Protein AF-A0A8T4NSP6-F1 (afdb_monomer_lite)

Foldseek 3Di:
DEQDQDDDDDDPDQPGEAEAEPCLLPDQKDWYDPVDPVDIDIDGSVVVVVVVVVVVHHYHYDHD

Secondary structure (DSSP, 8-state):
-----PPP--SSS----EEEEHHHHT-SEEEE-SSSTT--EEEEHHHHHHHHHHTT--EEEE--

Structure (mmCIF, N/CA/C/O backbone):
data_AF-A0A8T4NSP6-F1
#
_entry.id   AF-A0A8T4NSP6-F1
#
loop_
_atom_site.group_PDB
_atom_site.id
_atom_site.type_symbol
_atom_site.label_atom_id
_atom_site.label_alt_id
_atom_site.label_comp_id
_atom_site.label_asym_id
_atom_site.label_entity_id
_atom_site.label_seq_id
_atom_site.pdbx_PDB_ins_code
_atom_site.Cartn_x
_atom_site.Cartn_y
_atom_site.Cartn_z
_atom_site.occupancy
_atom_site.B_iso_or_equiv
_atom_site.auth_seq_id
_atom_site.auth_comp_id
_atom_site.auth_asym_id
_atom_site.auth_atom_id
_atom_site.pdbx_PDB_model_num
ATOM 1 N N . MET A 1 1 ? 0.229 3.832 -12.604 1.00 42.97 1 MET A N 1
ATOM 2 C CA . MET A 1 1 ? -0.928 4.259 -11.793 1.00 42.97 1 MET A CA 1
ATOM 3 C C . MET A 1 1 ? -0.360 4.865 -10.517 1.00 42.97 1 MET A C 1
ATOM 5 O O . MET A 1 1 ? 0.419 4.193 -9.860 1.00 42.97 1 MET A O 1
ATOM 9 N N . GLU A 1 2 ? -0.598 6.149 -10.241 1.00 35.84 2 GLU A N 1
ATOM 10 C CA . GLU A 1 2 ? -0.025 6.839 -9.071 1.00 35.84 2 GLU A CA 1
ATOM 11 C C . GLU A 1 2 ? -0.953 6.644 -7.866 1.00 35.84 2 GLU A C 1
ATOM 13 O O . GLU A 1 2 ? -2.068 7.166 -7.846 1.00 35.84 2 GLU A O 1
ATOM 18 N N . ILE A 1 3 ? -0.512 5.884 -6.864 1.00 46.19 3 ILE A N 1
ATOM 19 C CA . ILE A 1 3 ? -1.280 5.685 -5.631 1.00 46.19 3 ILE A CA 1
ATOM 20 C C . ILE A 1 3 ? -1.066 6.904 -4.732 1.00 46.19 3 ILE A C 1
ATOM 22 O O . ILE A 1 3 ? -0.057 7.019 -4.034 1.00 46.19 3 ILE A O 1
ATOM 26 N N . LYS A 1 4 ? -2.020 7.839 -4.743 1.00 40.16 4 LYS A N 1
ATOM 27 C CA . LYS A 1 4 ? -2.006 9.006 -3.850 1.00 40.16 4 LYS A CA 1
ATOM 28 C C . LYS A 1 4 ? -2.525 8.630 -2.465 1.00 40.16 4 LYS A C 1
ATOM 30 O O . LYS A 1 4 ? -3.723 8.698 -2.201 1.00 40.16 4 LYS A O 1
ATOM 35 N N . ILE A 1 5 ? -1.616 8.312 -1.549 1.00 48.75 5 ILE A N 1
ATOM 36 C CA . ILE A 1 5 ? -1.942 8.183 -0.123 1.00 48.75 5 ILE A CA 1
ATOM 37 C C . ILE A 1 5 ? -2.153 9.596 0.448 1.00 48.75 5 ILE A C 1
ATOM 39 O O . ILE A 1 5 ? -1.206 10.368 0.601 1.00 48.75 5 ILE A O 1
ATOM 43 N N . ARG A 1 6 ? -3.404 9.974 0.741 1.00 41.47 6 ARG A N 1
ATOM 44 C CA . ARG A 1 6 ? -3.724 11.283 1.338 1.00 41.47 6 ARG A CA 1
ATOM 45 C C . ARG A 1 6 ? -3.441 11.260 2.843 1.00 41.47 6 ARG A C 1
ATOM 47 O O . ARG A 1 6 ? -4.008 10.453 3.570 1.00 41.47 6 ARG A O 1
ATOM 54 N N . LYS A 1 7 ? -2.594 12.176 3.318 1.00 42.03 7 LYS A N 1
ATOM 55 C CA . LYS A 1 7 ? -2.284 12.386 4.740 1.00 42.03 7 LYS A CA 1
ATOM 56 C C . LYS A 1 7 ? -3.071 13.594 5.263 1.00 42.03 7 LYS A C 1
ATOM 58 O O . LYS A 1 7 ? -2.850 14.702 4.789 1.00 42.03 7 LYS A O 1
ATOM 63 N N . ALA A 1 8 ? -3.947 13.400 6.247 1.00 43.78 8 ALA A N 1
ATOM 64 C CA . ALA A 1 8 ? -4.460 14.488 7.084 1.00 43.78 8 ALA A CA 1
ATOM 65 C C . ALA A 1 8 ? -3.559 14.613 8.328 1.00 43.78 8 ALA A C 1
ATOM 67 O O . ALA A 1 8 ? -3.254 13.607 8.969 1.00 43.78 8 ALA A O 1
ATOM 68 N N . LEU A 1 9 ? -3.062 15.817 8.623 1.00 40.66 9 LEU A N 1
ATOM 69 C CA . LEU A 1 9 ? -2.072 16.088 9.673 1.00 40.66 9 LEU A CA 1
ATOM 70 C C . LEU A 1 9 ? -2.698 16.864 10.831 1.00 40.66 9 LEU A C 1
ATOM 72 O O . LEU A 1 9 ? -2.998 18.028 10.627 1.00 40.66 9 LEU A O 1
ATOM 76 N N . GLU A 1 10 ? -2.760 16.268 12.028 1.00 37.16 10 GLU A N 1
ATOM 77 C CA . GLU A 1 10 ? -2.672 16.965 13.326 1.00 37.16 10 GLU A CA 1
ATOM 78 C C . GLU A 1 10 ? -2.233 15.958 14.415 1.00 37.16 10 GLU A C 1
ATOM 80 O O . GLU A 1 10 ? -2.892 14.945 14.541 1.00 37.16 10 GLU A O 1
ATOM 85 N N . GLY A 1 11 ? -1.205 16.220 15.234 1.00 42.00 11 GLY A N 1
ATOM 86 C CA . GLY A 1 11 ? -0.963 15.596 16.565 1.00 42.00 11 GLY A CA 1
ATOM 87 C C . GLY A 1 11 ? -0.741 14.068 16.715 1.00 42.00 11 GLY A C 1
ATOM 88 O O . GLY A 1 11 ? -1.070 13.277 15.836 1.00 42.00 11 GLY A O 1
ATOM 89 N N . ASP A 1 12 ? -0.179 13.674 17.870 1.00 53.91 12 ASP A N 1
ATOM 90 C CA . ASP A 1 12 ? 0.127 12.295 18.308 1.00 53.91 12 ASP A CA 1
ATOM 91 C C . ASP A 1 12 ? -1.121 11.400 18.369 1.00 53.91 12 ASP A C 1
ATOM 93 O O . ASP A 1 12 ? -1.747 11.272 19.412 1.00 53.91 12 ASP A O 1
ATOM 97 N N . GLU A 1 13 ? -1.508 10.815 17.236 1.00 54.19 13 GLU A N 1
ATOM 98 C CA . GLU A 1 13 ? -2.232 9.545 17.098 1.00 54.19 13 GLU A CA 1
ATOM 99 C C . GLU A 1 13 ? -2.472 9.275 15.604 1.00 54.19 13 GLU A C 1
ATOM 101 O O . GLU A 1 13 ? -2.399 10.166 14.763 1.00 54.19 13 GLU A O 1
ATOM 106 N N . LYS A 1 14 ? -2.700 8.023 15.213 1.00 61.09 14 LYS A N 1
ATOM 107 C CA . LYS A 1 14 ? -2.809 7.614 13.803 1.00 61.09 14 LYS A CA 1
ATOM 108 C C . LYS A 1 14 ? -4.075 8.177 13.137 1.00 61.09 14 LYS A C 1
ATOM 110 O O . LYS A 1 14 ? -5.084 7.488 13.052 1.00 61.09 14 LYS A O 1
ATOM 115 N N . LYS A 1 15 ? -4.015 9.413 12.628 1.00 72.31 15 LYS A N 1
ATOM 116 C CA . LYS A 1 15 ? -5.166 10.158 12.067 1.00 72.31 15 LYS A CA 1
ATOM 117 C C . LYS A 1 15 ? -5.471 9.917 10.583 1.00 72.31 15 LYS A C 1
ATOM 119 O O . LYS A 1 15 ? -6.303 10.613 10.009 1.00 72.31 15 LYS A O 1
ATOM 124 N N . VAL A 1 16 ? -4.810 8.956 9.937 1.00 81.19 16 VAL A N 1
ATOM 125 C CA . VAL A 1 16 ? -4.988 8.696 8.498 1.00 81.19 16 VAL A CA 1
ATOM 126 C C . VAL A 1 16 ? -5.680 7.360 8.282 1.00 81.19 16 VAL A C 1
ATOM 128 O O . VAL A 1 16 ? -5.164 6.322 8.708 1.00 81.19 16 VAL A O 1
ATOM 131 N N . THR A 1 17 ? -6.820 7.411 7.589 1.00 88.12 17 THR A N 1
ATOM 132 C CA . THR A 1 17 ? -7.462 6.235 6.994 1.00 88.12 17 THR A CA 1
ATOM 133 C C . THR A 1 17 ? -6.903 6.045 5.593 1.00 88.12 17 THR A C 1
ATOM 135 O O . THR A 1 17 ? -6.916 6.969 4.781 1.00 88.12 17 THR A O 1
ATOM 138 N N . ILE A 1 18 ? -6.382 4.855 5.334 1.00 91.56 18 ILE A N 1
ATOM 139 C CA . ILE A 1 18 ? -5.895 4.441 4.027 1.00 91.56 18 ILE A CA 1
ATOM 140 C C . ILE A 1 18 ? -7.103 3.911 3.255 1.00 91.56 18 ILE A C 1
ATOM 142 O O . ILE A 1 18 ? -7.785 3.012 3.736 1.00 91.56 18 ILE A O 1
ATOM 146 N N . ILE A 1 19 ? -7.371 4.473 2.082 1.00 94.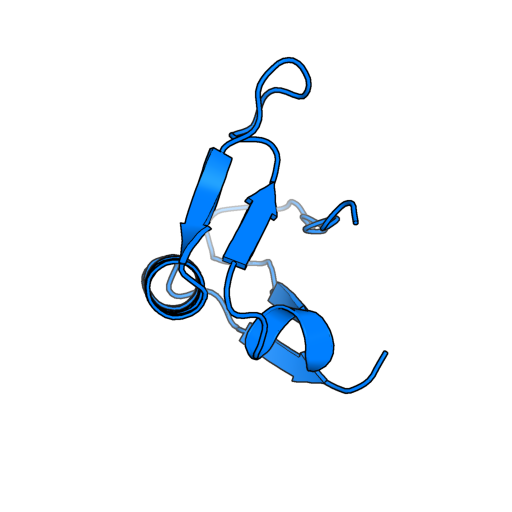44 19 ILE A N 1
ATOM 147 C CA . ILE A 1 19 ? -8.376 3.950 1.154 1.00 94.44 19 ILE A CA 1
ATOM 148 C C . ILE A 1 19 ? -7.620 3.422 -0.060 1.00 94.44 19 ILE A C 1
ATOM 150 O O . ILE A 1 19 ? -6.786 4.141 -0.616 1.00 94.44 19 ILE A O 1
ATOM 154 N N . ILE A 1 20 ? -7.870 2.169 -0.427 1.00 94.62 20 ILE A N 1
ATOM 155 C CA . ILE A 1 20 ? -7.218 1.493 -1.551 1.00 94.62 20 ILE A CA 1
ATOM 156 C C . ILE A 1 20 ? -8.302 0.990 -2.499 1.00 94.62 20 ILE A C 1
ATOM 158 O O . ILE A 1 20 ? -9.284 0.395 -2.062 1.00 94.62 20 ILE A O 1
ATOM 162 N N . ASP A 1 21 ? -8.103 1.233 -3.789 1.00 95.75 21 ASP A N 1
ATOM 163 C CA . ASP A 1 21 ? -8.936 0.669 -4.846 1.00 95.75 21 ASP A CA 1
ATOM 164 C C . ASP A 1 21 ? -8.853 -0.867 -4.836 1.00 95.75 21 ASP A C 1
ATOM 166 O O . ASP A 1 21 ? -7.767 -1.433 -4.661 1.00 95.75 21 ASP A O 1
ATOM 170 N N . ASN A 1 22 ? -9.975 -1.552 -5.034 1.00 95.06 22 ASN A N 1
ATOM 171 C CA . ASN A 1 22 ? -10.009 -3.007 -5.110 1.00 95.06 22 ASN A CA 1
ATOM 172 C C . ASN A 1 22 ? -9.123 -3.568 -6.241 1.00 95.06 22 ASN A C 1
ATOM 174 O O . ASN A 1 22 ? -8.491 -4.612 -6.051 1.00 95.06 22 ASN A O 1
ATOM 178 N N . GLU A 1 23 ? -8.993 -2.872 -7.374 1.00 96.50 23 GLU A N 1
ATOM 179 C CA . GLU A 1 23 ? -8.087 -3.284 -8.456 1.00 96.50 23 GLU A CA 1
ATOM 180 C C . GLU A 1 23 ? -6.621 -3.251 -8.004 1.00 96.50 23 GLU A C 1
ATOM 182 O O . GLU A 1 23 ? -5.853 -4.171 -8.288 1.00 96.50 23 GLU A O 1
ATOM 187 N N . ILE A 1 24 ? -6.235 -2.234 -7.227 1.00 96.00 24 ILE A N 1
ATOM 188 C CA . ILE A 1 24 ? -4.881 -2.104 -6.669 1.00 96.00 24 ILE A CA 1
ATOM 189 C C . ILE A 1 24 ? -4.644 -3.147 -5.576 1.00 96.00 24 ILE A C 1
ATOM 191 O O . ILE A 1 24 ? -3.571 -3.747 -5.511 1.00 96.00 24 ILE A O 1
ATOM 195 N N . TRP A 1 25 ? -5.627 -3.365 -4.699 1.00 96.62 25 TRP A N 1
ATO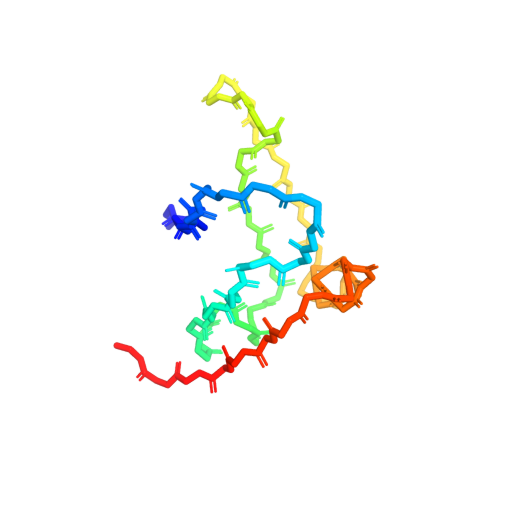M 196 C CA . TRP A 1 25 ? -5.502 -4.309 -3.589 1.00 96.62 25 TRP A CA 1
ATOM 197 C C . TRP A 1 25 ? -5.263 -5.745 -4.068 1.00 96.62 25 TRP A C 1
ATOM 199 O O . TRP A 1 25 ? -4.542 -6.496 -3.406 1.00 96.62 25 TRP A O 1
ATOM 209 N N . ASN A 1 26 ? -5.835 -6.112 -5.217 1.00 96.75 26 ASN A N 1
ATOM 210 C CA . ASN A 1 26 ? -5.727 -7.448 -5.803 1.00 96.75 26 ASN A CA 1
ATOM 211 C C . ASN A 1 26 ? -4.693 -7.557 -6.937 1.00 96.75 26 ASN A C 1
ATOM 213 O O . ASN A 1 26 ? -4.574 -8.626 -7.532 1.00 96.75 26 ASN A O 1
ATOM 217 N N . ALA A 1 27 ? -3.948 -6.492 -7.242 1.00 97.12 27 ALA A N 1
ATOM 218 C CA . ALA A 1 27 ? -2.939 -6.515 -8.295 1.00 97.12 27 ALA A CA 1
ATOM 219 C C . ALA A 1 27 ? -1.777 -7.468 -7.958 1.00 97.12 27 ALA A C 1
ATOM 221 O O . ALA A 1 27 ? -1.334 -7.552 -6.811 1.00 97.12 27 ALA A O 1
ATOM 222 N N . ASP A 1 28 ? -1.228 -8.144 -8.973 1.00 97.69 28 ASP A N 1
ATOM 223 C CA . ASP A 1 28 ? -0.066 -9.033 -8.807 1.00 97.69 28 ASP A CA 1
ATOM 224 C C . ASP A 1 28 ? 1.183 -8.271 -8.343 1.00 97.69 28 ASP A C 1
ATOM 226 O O . ASP A 1 28 ? 1.959 -8.768 -7.519 1.00 97.69 28 ASP A O 1
ATOM 230 N N . PHE A 1 29 ? 1.343 -7.044 -8.842 1.00 97.00 29 PHE A N 1
ATOM 231 C CA . PHE A 1 29 ? 2.412 -6.120 -8.489 1.00 97.00 29 PHE A CA 1
ATOM 232 C C . PHE A 1 29 ? 1.857 -4.713 -8.303 1.00 97.00 29 PHE A C 1
ATOM 234 O O . PHE A 1 29 ? 0.959 -4.277 -9.024 1.00 97.00 29 PHE A O 1
ATOM 241 N N . VAL A 1 30 ? 2.422 -4.000 -7.334 1.00 96.69 30 VAL A N 1
ATOM 242 C CA . VAL A 1 30 ? 2.069 -2.620 -7.016 1.00 96.69 30 VAL A CA 1
ATOM 243 C C . VAL A 1 30 ? 3.343 -1.792 -6.957 1.00 96.69 30 VAL A C 1
ATOM 245 O O . VAL A 1 30 ? 4.268 -2.121 -6.211 1.00 96.69 30 VAL A O 1
ATOM 248 N N . SER A 1 31 ? 3.362 -0.690 -7.706 1.00 94.94 31 SER A N 1
ATOM 249 C CA . SER A 1 31 ? 4.525 0.193 -7.814 1.00 94.94 31 SER A CA 1
ATOM 250 C C . SER A 1 31 ? 4.184 1.589 -7.30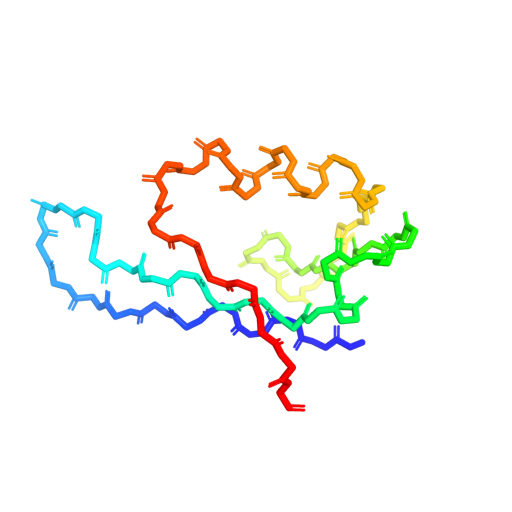4 1.00 94.94 31 SER A C 1
ATOM 252 O O . SER A 1 31 ? 3.155 2.164 -7.664 1.00 94.94 31 SER A O 1
ATOM 254 N N . PHE A 1 32 ? 5.034 2.135 -6.437 1.00 92.69 32 PHE A N 1
ATOM 255 C CA . PHE A 1 32 ? 4.831 3.433 -5.793 1.00 92.69 32 PHE A CA 1
ATOM 256 C C . PHE A 1 32 ? 6.161 4.125 -5.475 1.00 92.69 32 PHE A C 1
ATOM 258 O O . PHE A 1 32 ? 7.231 3.517 -5.483 1.00 92.69 32 PHE A O 1
ATOM 265 N N . HIS A 1 33 ? 6.097 5.424 -5.190 1.00 91.88 33 HIS A N 1
ATOM 266 C CA . HIS A 1 33 ? 7.269 6.224 -4.844 1.00 91.88 33 HIS A CA 1
ATOM 267 C C . HIS A 1 33 ? 7.641 6.045 -3.360 1.00 91.88 33 HIS A C 1
ATOM 269 O O . HIS A 1 33 ? 6.779 6.244 -2.496 1.00 91.88 33 HIS A O 1
ATOM 275 N N . PRO A 1 34 ? 8.901 5.712 -3.013 1.00 89.62 34 PRO A N 1
ATOM 276 C CA . PRO A 1 34 ? 9.332 5.500 -1.631 1.00 89.62 34 PRO A CA 1
ATOM 277 C C . PRO A 1 34 ? 9.614 6.837 -0.924 1.00 89.62 34 PRO A C 1
ATOM 279 O O . PRO A 1 34 ? 10.737 7.136 -0.532 1.00 89.62 34 PRO A O 1
ATOM 282 N N . ASN A 1 35 ? 8.586 7.673 -0.769 1.00 87.06 35 ASN A N 1
ATOM 283 C CA . ASN A 1 35 ? 8.658 9.046 -0.238 1.00 87.06 35 ASN A CA 1
ATOM 284 C C . ASN A 1 35 ? 9.445 10.055 -1.101 1.00 87.06 35 ASN A C 1
ATOM 286 O O . ASN A 1 35 ? 9.438 11.244 -0.784 1.00 87.06 35 ASN A O 1
ATOM 290 N N . VAL A 1 36 ? 10.086 9.615 -2.189 1.00 84.06 36 VAL A N 1
ATOM 291 C CA . VAL A 1 36 ? 10.752 10.464 -3.185 1.00 84.06 36 VAL A CA 1
ATOM 292 C C . VAL A 1 36 ? 10.271 10.099 -4.589 1.00 84.06 36 VAL A C 1
ATOM 294 O O . VAL A 1 36 ? 10.236 8.930 -4.961 1.00 84.06 36 VAL A O 1
ATOM 297 N N . ASN A 1 37 ? 9.904 11.101 -5.390 1.00 86.56 37 ASN A N 1
ATOM 298 C CA . ASN A 1 37 ? 9.294 10.879 -6.709 1.00 86.56 37 ASN A CA 1
ATOM 299 C C . ASN A 1 37 ? 10.310 10.522 -7.810 1.00 86.56 37 ASN A C 1
ATOM 301 O O . ASN A 1 37 ? 9.924 10.283 -8.950 1.00 86.56 37 ASN A O 1
ATOM 305 N N . THR A 1 38 ? 11.607 10.514 -7.496 1.00 90.62 38 THR A N 1
ATOM 306 C CA . THR A 1 38 ? 12.680 10.164 -8.441 1.00 90.62 38 THR A CA 1
ATOM 307 C C . THR A 1 38 ? 12.962 8.666 -8.496 1.00 90.62 38 THR A C 1
ATOM 309 O O . THR A 1 38 ? 13.738 8.226 -9.337 1.00 90.62 38 THR A O 1
ATOM 312 N N . GLU A 1 39 ? 12.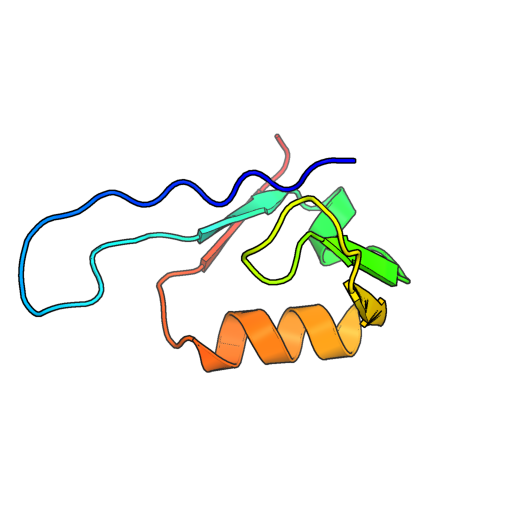349 7.884 -7.609 1.00 90.75 39 GLU A N 1
ATOM 313 C CA . GLU A 1 39 ? 12.552 6.443 -7.495 1.00 90.75 39 GLU A CA 1
ATOM 314 C C . GLU A 1 39 ? 11.205 5.721 -7.495 1.00 90.75 39 GLU A C 1
ATOM 316 O O . GLU A 1 39 ? 10.177 6.292 -7.135 1.00 90.75 39 GLU A O 1
ATOM 321 N N . THR A 1 40 ? 11.198 4.458 -7.912 1.00 92.81 40 THR A N 1
ATOM 322 C CA . THR A 1 40 ? 10.007 3.601 -7.887 1.00 92.81 40 THR A CA 1
ATOM 323 C C . THR A 1 40 ? 10.349 2.315 -7.158 1.00 92.81 40 THR A C 1
ATOM 325 O O . THR A 1 40 ? 11.327 1.651 -7.497 1.00 92.81 40 THR A O 1
ATOM 328 N N . LEU A 1 41 ? 9.540 1.974 -6.159 1.00 93.38 41 LEU A N 1
ATOM 329 C CA . LEU A 1 41 ? 9.571 0.691 -5.478 1.00 93.38 41 LEU A CA 1
ATOM 330 C C . LEU A 1 41 ? 8.417 -0.158 -6.004 1.00 93.38 41 LEU A C 1
ATOM 332 O O . LEU A 1 41 ? 7.275 0.296 -6.016 1.00 93.38 41 LEU A O 1
ATOM 336 N N . GLU A 1 42 ? 8.720 -1.385 -6.409 1.00 96.38 42 GLU A N 1
ATOM 337 C CA . GLU A 1 42 ? 7.730 -2.385 -6.794 1.00 96.38 42 GLU A CA 1
ATOM 338 C C . GLU A 1 42 ? 7.674 -3.479 -5.729 1.00 96.38 42 GLU A C 1
ATOM 340 O O . GLU A 1 42 ? 8.706 -3.992 -5.289 1.00 96.38 42 GLU A O 1
ATOM 345 N N . LEU A 1 43 ? 6.462 -3.820 -5.301 1.00 96.44 43 LEU A N 1
ATOM 346 C CA . LEU A 1 43 ? 6.192 -4.931 -4.397 1.00 96.44 43 LEU A CA 1
ATOM 347 C C . LEU A 1 43 ? 5.242 -5.915 -5.068 1.00 96.44 43 LEU A C 1
ATOM 349 O O . LEU A 1 43 ? 4.361 -5.521 -5.833 1.00 96.44 43 LEU A O 1
ATOM 353 N N . SER A 1 44 ? 5.366 -7.194 -4.708 1.00 98.12 44 SER A N 1
ATOM 354 C CA . SER A 1 44 ? 4.285 -8.142 -4.974 1.00 98.12 44 SER A CA 1
ATOM 355 C C . SER A 1 44 ? 3.012 -7.670 -4.265 1.00 98.12 44 SER A C 1
ATOM 357 O O . SER A 1 44 ? 3.092 -7.096 -3.174 1.00 98.12 44 SER A O 1
ATOM 359 N N . GLY A 1 45 ? 1.834 -7.956 -4.822 1.00 96.88 45 GLY A N 1
ATOM 360 C CA . GLY A 1 45 ? 0.555 -7.610 -4.193 1.00 96.88 45 GLY A CA 1
ATOM 361 C C . GLY A 1 45 ? 0.466 -8.117 -2.753 1.00 96.88 45 GLY A C 1
ATOM 362 O O . GLY A 1 45 ? 0.066 -7.395 -1.844 1.00 96.88 45 GLY A O 1
ATOM 363 N N . LYS A 1 46 ? 0.971 -9.331 -2.497 1.00 97.56 46 LYS A N 1
ATOM 364 C CA . LYS A 1 46 ? 1.026 -9.917 -1.148 1.00 97.56 46 LYS A CA 1
ATOM 365 C C . LYS A 1 46 ? 1.906 -9.118 -0.189 1.00 97.56 46 LYS A C 1
ATOM 367 O O . LYS A 1 46 ? 1.540 -8.951 0.974 1.00 97.56 46 LYS A O 1
ATOM 372 N N . ASP A 1 47 ? 3.069 -8.655 -0.632 1.00 97.81 47 ASP A N 1
ATOM 373 C CA . ASP A 1 47 ? 3.966 -7.877 0.226 1.00 97.81 47 ASP A CA 1
ATOM 374 C C . ASP A 1 47 ? 3.478 -6.441 0.401 1.00 97.81 47 ASP A C 1
ATOM 376 O O . ASP A 1 47 ? 3.615 -5.887 1.490 1.00 97.81 47 ASP A O 1
ATOM 380 N N . PHE A 1 48 ? 2.809 -5.879 -0.605 1.00 96.81 48 PHE A N 1
ATOM 381 C CA . PHE A 1 48 ? 2.093 -4.615 -0.481 1.00 96.81 48 PHE A CA 1
ATOM 382 C C . PHE A 1 48 ? 0.979 -4.694 0.574 1.00 96.81 48 PHE A C 1
ATOM 384 O O . PHE A 1 48 ? 0.925 -3.859 1.477 1.00 96.81 48 PHE A O 1
ATOM 391 N N . GLN A 1 49 ? 0.144 -5.737 0.546 1.00 96.62 49 GLN A N 1
ATOM 392 C CA . GLN A 1 49 ? -0.891 -5.958 1.564 1.00 96.62 49 GLN A CA 1
ATOM 393 C C . GLN A 1 49 ? -0.285 -6.082 2.969 1.00 96.62 49 GLN A C 1
ATOM 395 O O . GLN A 1 49 ? -0.738 -5.418 3.904 1.00 96.62 49 GLN A O 1
ATOM 400 N N . LYS A 1 50 ? 0.783 -6.880 3.132 1.00 96.94 50 LYS A N 1
ATOM 401 C CA . LYS A 1 50 ? 1.512 -6.982 4.412 1.00 96.94 50 LYS A CA 1
ATOM 402 C C . LYS A 1 50 ? 2.054 -5.628 4.858 1.00 96.94 50 LYS A C 1
ATOM 404 O O . LYS A 1 50 ? 1.952 -5.299 6.039 1.00 96.94 50 LYS A O 1
ATOM 409 N N . TYR A 1 51 ? 2.616 -4.854 3.933 1.00 95.31 51 TYR A N 1
ATOM 410 C CA . TYR A 1 51 ? 3.143 -3.526 4.208 1.00 95.31 51 TYR A CA 1
ATOM 411 C C . TYR A 1 51 ? 2.042 -2.609 4.750 1.00 95.31 51 TYR A C 1
ATOM 413 O O . TYR A 1 51 ? 2.188 -2.099 5.860 1.00 95.31 51 TYR A O 1
ATOM 421 N N . ILE A 1 52 ? 0.907 -2.489 4.057 1.00 94.19 52 ILE A N 1
ATOM 422 C CA . ILE A 1 52 ? -0.230 -1.661 4.491 1.00 94.19 52 ILE A CA 1
ATOM 423 C C . ILE A 1 52 ? -0.761 -2.096 5.862 1.00 94.19 52 ILE A C 1
ATOM 425 O O . ILE A 1 52 ? -0.941 -1.260 6.750 1.00 94.19 52 ILE A O 1
ATOM 429 N N . LEU A 1 53 ? -0.945 -3.400 6.083 1.00 91.81 53 LEU A N 1
ATOM 430 C CA . LEU A 1 53 ? -1.421 -3.929 7.366 1.00 91.81 53 LEU A CA 1
ATOM 431 C C . LEU A 1 53 ? -0.416 -3.691 8.508 1.00 91.81 53 LEU A C 1
ATOM 433 O O . LEU A 1 53 ? -0.819 -3.471 9.653 1.00 91.81 53 LEU A O 1
ATOM 437 N N . SER A 1 54 ? 0.888 -3.664 8.213 1.00 94.62 54 SER A N 1
ATOM 438 C CA . SER A 1 54 ? 1.938 -3.393 9.206 1.00 94.62 54 SER A CA 1
ATOM 439 C C . SER A 1 54 ? 1.932 -1.954 9.732 1.00 94.62 54 SER A C 1
ATOM 441 O O . SER A 1 54 ? 2.357 -1.716 10.866 1.00 94.62 54 SER A O 1
ATOM 443 N N . LEU A 1 55 ? 1.385 -1.000 8.965 1.00 89.62 55 LEU A N 1
ATOM 444 C CA . LEU A 1 55 ? 1.260 0.402 9.382 1.00 89.62 55 LEU A CA 1
ATOM 445 C C . LEU A 1 55 ? 0.303 0.551 10.577 1.00 89.62 55 LEU A C 1
ATOM 447 O O . LEU A 1 55 ? 0.404 1.506 11.360 1.00 89.62 55 LEU A O 1
ATOM 451 N N . LYS A 1 56 ? -0.590 -0.434 10.780 1.00 86.31 56 LYS A N 1
ATOM 452 C CA . LYS A 1 56 ? -1.646 -0.435 11.807 1.00 86.31 56 LYS A CA 1
ATOM 453 C C . LYS A 1 56 ? -2.479 0.860 11.755 1.00 86.31 56 LYS A C 1
ATOM 455 O O . LYS A 1 56 ? -2.850 1.402 12.796 1.00 86.31 56 LYS A O 1
ATOM 460 N N . ASN A 1 57 ? -2.684 1.393 10.554 1.00 88.50 57 ASN A N 1
ATOM 461 C CA . ASN A 1 57 ? -3.647 2.447 10.253 1.00 88.50 57 ASN A CA 1
ATOM 462 C C . ASN A 1 57 ? -4.992 1.797 9.911 1.00 88.50 57 ASN A C 1
ATOM 464 O O . ASN A 1 57 ? -5.026 0.641 9.489 1.00 88.50 57 ASN A O 1
ATOM 468 N N . LYS A 1 58 ? -6.098 2.538 10.050 1.00 89.06 58 LYS A N 1
ATOM 469 C CA . LYS A 1 58 ? -7.377 2.090 9.485 1.00 89.06 58 LYS A CA 1
ATOM 470 C C . LYS A 1 58 ? -7.211 1.978 7.968 1.00 89.06 58 LYS A C 1
ATOM 472 O O . LYS A 1 58 ? -6.711 2.917 7.352 1.00 89.06 58 LYS A O 1
ATOM 477 N N . CYS A 1 59 ? -7.607 0.850 7.391 1.00 91.31 59 CYS A N 1
ATOM 478 C CA . CYS A 1 59 ? -7.545 0.605 5.956 1.00 91.31 59 CYS A CA 1
ATOM 479 C C . CYS A 1 59 ? -8.921 0.165 5.458 1.00 91.31 59 CYS A C 1
ATOM 481 O O . CYS A 1 59 ? -9.537 -0.712 6.064 1.00 91.31 59 CYS A O 1
ATOM 483 N N . GLU A 1 60 ? -9.383 0.764 4.368 1.00 93.56 60 GLU A N 1
ATOM 484 C CA . GLU A 1 60 ? -10.623 0.419 3.678 1.00 93.56 60 GLU A CA 1
ATOM 485 C C . GLU A 1 60 ? -10.305 0.119 2.215 1.00 93.56 60 GLU A C 1
ATOM 487 O O . GLU A 1 60 ? -9.595 0.880 1.557 1.00 93.56 60 GLU A O 1
ATOM 492 N N . VAL A 1 61 ? -10.810 -1.009 1.724 1.00 94.56 61 VAL A N 1
ATOM 493 C CA . VAL A 1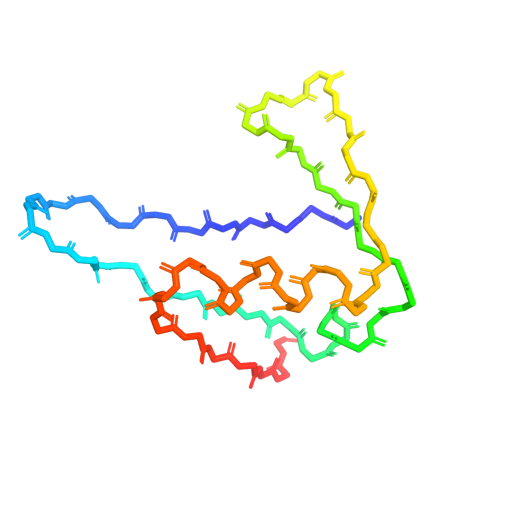 61 ? -10.713 -1.394 0.315 1.00 94.56 61 VAL A CA 1
ATOM 494 C C . VAL A 1 61 ? -12.095 -1.224 -0.295 1.00 94.56 61 VAL A C 1
ATOM 496 O O . VAL A 1 61 ? -13.071 -1.721 0.271 1.00 94.56 61 VAL A O 1
ATOM 499 N N . MET A 1 62 ? -12.191 -0.490 -1.399 1.00 91.69 62 MET A N 1
ATOM 500 C CA . MET A 1 62 ? -13.461 -0.205 -2.069 1.00 91.69 62 MET A CA 1
ATOM 501 C C . MET A 1 62 ? -13.272 -0.058 -3.579 1.00 91.69 62 MET A C 1
ATOM 503 O O . MET A 1 62 ? -12.173 0.229 -4.041 1.00 91.69 62 MET A O 1
ATOM 507 N N . GLU A 1 63 ? -14.351 -0.258 -4.327 1.00 93.06 63 GLU A N 1
ATOM 508 C CA . GLU A 1 63 ? -14.430 0.098 -5.748 1.00 93.06 63 GLU A CA 1
ATOM 509 C C . GLU A 1 63 ? -14.488 1.634 -5.860 1.00 93.06 63 GLU A C 1
ATOM 511 O O . GLU A 1 63 ? -15.333 2.248 -5.193 1.00 93.06 63 GLU A O 1
ATOM 516 N N . LEU A 1 64 ? -13.588 2.254 -6.636 1.00 81.06 64 LEU A N 1
ATOM 517 C CA . LEU A 1 64 ? -13.433 3.716 -6.750 1.00 81.06 64 LEU A CA 1
ATOM 518 C C . LEU A 1 64 ? -13.670 4.256 -8.165 1.00 81.06 64 LEU A C 1
ATOM 520 O O . LEU 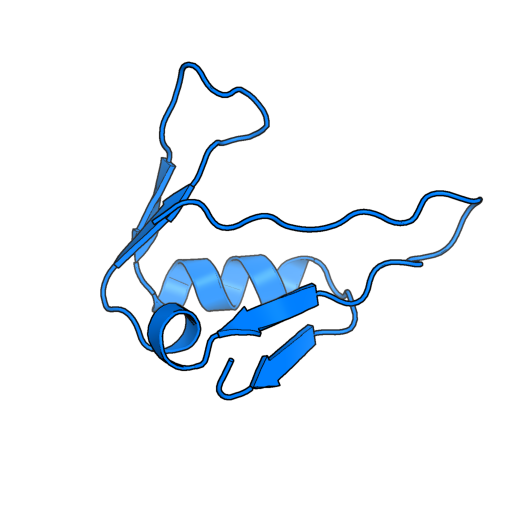A 1 64 ? -13.501 3.508 -9.148 1.00 81.06 64 LEU A O 1
#

Sequence (64 aa):
MEIKIRKALEGDEKKVTIIIDNEIWNADFVSFHPNVNTETLELSGKDFQKYILSLKNKCEVMEL

pLDDT: mean 82.19, std 20.44, range [35.84, 98.12]

Radius of gyration: 12.16 Å; chains: 1; bounding box: 27×27×30 Å